Protein AF-A0A3D0SVH6-F1 (afdb_monomer_lite)

Radius of gyration: 15.75 Å; chains: 1; bounding box: 44×39×36 Å

pLDDT: mean 85.94, std 11.12, range [50.72, 97.25]

Foldseek 3Di:
DDPVVLVVLLVLLLLLLLLDDDDPPDDVLVVLVVCLVVLVCSVVPVSVVSVVVSVVSCVVVVDDPVNVVVSSVVCVPVVNVVSSVVSSVSNVVSVCLVPDPPRDPDCDPVNVVVVVVVVD

Secondary structure (DSSP, 8-state):
--HHHHHHHHHHHHHHHHT---BTTB-HHHHHHHHTT-TTHIIIIIHHHHHHHHHHHHHHHT--HHHHHHHHHGGGSHHHHHHHHHHHHHHHHHHHHHT-TT------HHHHHHHHHHT-

Sequence (120 aa):
MHANETNEIITLFTYRYLLDEPQPPHDFKQDIEDIRVFPERLEVSHIDEWRSYIRRYINRNKLSDKELETLTERLNIPEVSEEYQYLKSIVITALKINDSPDVKVINTPLKDYLNKLINM

Structure (mmCIF, N/CA/C/O backbone):
data_AF-A0A3D0SVH6-F1
#
_entry.id   AF-A0A3D0SVH6-F1
#
loop_
_atom_site.group_PDB
_atom_site.id
_atom_site.type_symbol
_atom_site.label_atom_id
_atom_site.label_alt_id
_atom_site.label_comp_id
_atom_site.label_asym_id
_atom_site.label_entity_id
_atom_site.label_seq_id
_atom_site.pdbx_PDB_ins_code
_atom_site.Cartn_x
_atom_site.Cartn_y
_atom_site.Cartn_z
_atom_site.occupancy
_atom_site.B_iso_or_equiv
_atom_site.auth_seq_id
_atom_site.auth_comp_id
_atom_site.auth_asym_id
_atom_site.auth_atom_id
_atom_site.pdbx_PDB_model_num
ATOM 1 N N . MET A 1 1 ? -0.083 -1.016 -18.275 1.00 58.41 1 MET A N 1
ATOM 2 C CA . MET A 1 1 ? -1.216 -1.170 -17.343 1.00 58.41 1 MET A CA 1
ATOM 3 C C . MET A 1 1 ? -2.370 -0.259 -17.765 1.00 58.41 1 MET A C 1
ATOM 5 O O . MET A 1 1 ? -2.133 0.795 -18.356 1.00 58.41 1 MET A O 1
ATOM 9 N N . HIS A 1 2 ? -3.628 -0.637 -17.520 1.00 68.75 2 HIS A N 1
ATOM 10 C CA . HIS A 1 2 ? -4.772 0.256 -17.779 1.00 68.75 2 HIS A CA 1
ATOM 11 C C . HIS A 1 2 ? -4.972 1.227 -16.600 1.00 68.75 2 HIS A C 1
ATOM 13 O O . HIS A 1 2 ? -4.726 0.861 -15.457 1.00 68.75 2 HIS A O 1
ATOM 19 N N . ALA A 1 3 ? -5.489 2.441 -16.835 1.00 69.75 3 ALA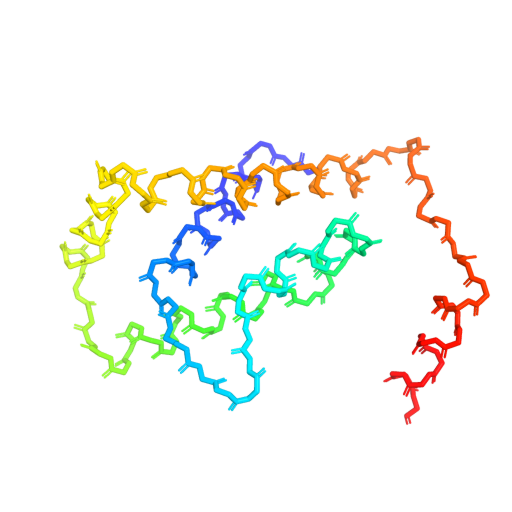 A N 1
ATOM 20 C CA . ALA A 1 3 ? -5.709 3.442 -15.773 1.00 69.75 3 ALA A CA 1
ATOM 21 C C . ALA A 1 3 ? -6.557 2.926 -14.588 1.00 69.75 3 ALA A C 1
ATOM 23 O O . ALA A 1 3 ? -6.412 3.391 -13.460 1.00 69.75 3 ALA A O 1
ATOM 24 N N . ASN A 1 4 ? -7.427 1.944 -14.841 1.00 75.94 4 ASN A N 1
ATOM 25 C CA . ASN A 1 4 ? -8.250 1.302 -13.819 1.00 75.94 4 ASN A CA 1
ATOM 26 C C . ASN A 1 4 ? -7.423 0.453 -12.834 1.00 75.94 4 ASN A C 1
ATOM 28 O O . ASN A 1 4 ? -7.672 0.465 -11.635 1.00 75.94 4 ASN A O 1
ATOM 32 N N . GLU A 1 5 ? -6.398 -0.230 -13.335 1.00 82.19 5 GLU A N 1
ATOM 33 C CA . GLU A 1 5 ? -5.517 -1.101 -12.554 1.00 82.19 5 GLU A CA 1
ATOM 34 C C . GLU A 1 5 ? -4.532 -0.280 -11.707 1.00 82.19 5 GLU A C 1
ATOM 36 O O . GLU A 1 5 ? -4.307 -0.594 -10.541 1.00 82.19 5 GLU A O 1
ATOM 41 N N . THR A 1 6 ? -4.052 0.863 -12.221 1.00 86.75 6 THR A N 1
ATOM 42 C CA . THR A 1 6 ? -3.297 1.836 -11.408 1.00 86.75 6 THR A CA 1
ATOM 43 C C . THR A 1 6 ? -4.112 2.288 -10.200 1.00 86.75 6 THR A C 1
ATOM 45 O O . THR A 1 6 ? -3.597 2.323 -9.085 1.00 86.75 6 THR A O 1
ATOM 48 N N . ASN A 1 7 ? -5.385 2.630 -10.408 1.00 89.88 7 ASN A N 1
ATOM 49 C CA . ASN A 1 7 ? -6.254 3.076 -9.323 1.00 89.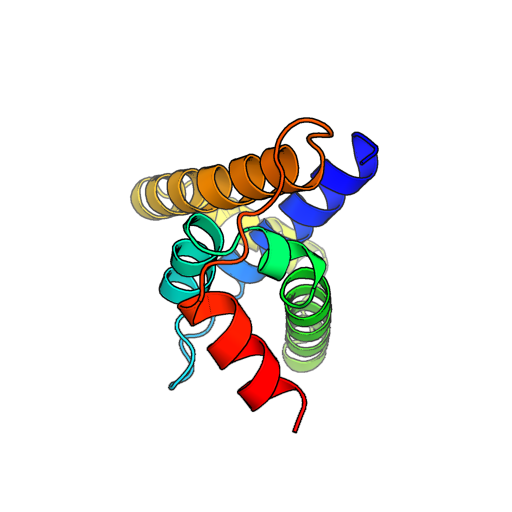88 7 ASN A CA 1
ATOM 50 C C . ASN A 1 7 ? -6.474 1.966 -8.289 1.00 89.88 7 ASN A C 1
ATOM 52 O O . ASN A 1 7 ? -6.391 2.245 -7.097 1.00 89.88 7 ASN A O 1
ATOM 56 N N . GLU A 1 8 ? -6.673 0.719 -8.726 1.00 92.81 8 GLU A N 1
ATOM 57 C CA . GLU A 1 8 ? -6.811 -0.432 -7.826 1.00 92.81 8 GLU A CA 1
ATOM 58 C C . GLU A 1 8 ? -5.563 -0.635 -6.954 1.00 92.81 8 GLU A C 1
ATOM 60 O O . GLU A 1 8 ? -5.677 -0.777 -5.735 1.00 92.81 8 GLU A O 1
ATOM 65 N N . ILE A 1 9 ? -4.366 -0.588 -7.547 1.00 94.38 9 ILE A N 1
ATOM 66 C CA . ILE A 1 9 ? -3.107 -0.760 -6.807 1.00 94.38 9 ILE A CA 1
ATOM 67 C C . ILE A 1 9 ? -2.903 0.379 -5.808 1.00 94.38 9 ILE A C 1
ATOM 69 O O . ILE A 1 9 ? -2.487 0.139 -4.675 1.00 94.38 9 ILE A O 1
ATOM 73 N N . ILE A 1 10 ? -3.238 1.614 -6.188 1.00 95.50 10 ILE A N 1
ATOM 74 C CA . ILE A 1 10 ? -3.174 2.752 -5.269 1.00 95.50 10 ILE A CA 1
ATOM 75 C C . ILE A 1 10 ? -4.171 2.584 -4.123 1.00 95.50 10 ILE A C 1
ATOM 77 O O . ILE A 1 10 ? -3.799 2.829 -2.982 1.00 95.50 10 ILE A O 1
ATOM 81 N N . THR A 1 11 ? -5.389 2.110 -4.383 1.00 94.00 11 THR A N 1
ATOM 82 C CA . THR A 1 11 ? -6.360 1.795 -3.328 1.00 94.00 11 THR A CA 1
ATOM 83 C C . THR A 1 11 ? -5.838 0.711 -2.382 1.00 94.00 11 THR A C 1
ATOM 85 O O . THR A 1 11 ? -5.934 0.868 -1.164 1.00 94.00 11 THR A O 1
ATOM 88 N N . LEU A 1 12 ? -5.233 -0.361 -2.908 1.00 95.06 12 LEU A N 1
ATOM 89 C CA . LEU A 1 12 ? -4.603 -1.404 -2.091 1.00 95.06 12 LEU A CA 1
ATOM 90 C C . LEU A 1 12 ? -3.470 -0.838 -1.232 1.00 95.06 12 LEU A C 1
ATOM 92 O O . LEU A 1 12 ? -3.430 -1.102 -0.032 1.00 95.06 12 LEU A O 1
ATOM 96 N N . PHE A 1 13 ? -2.594 -0.023 -1.817 1.00 96.31 13 PHE A N 1
ATOM 97 C CA . PHE A 1 13 ? -1.537 0.669 -1.085 1.00 96.31 13 PHE A CA 1
ATOM 98 C C . PHE A 1 13 ? -2.110 1.538 0.043 1.00 96.31 13 PHE A C 1
ATOM 100 O O . PHE A 1 13 ? -1.646 1.452 1.178 1.00 96.31 13 PHE A O 1
ATOM 107 N N . THR A 1 14 ? -3.149 2.333 -0.236 1.00 95.88 14 THR A N 1
ATOM 108 C CA . THR A 1 14 ? -3.793 3.197 0.761 1.00 95.88 14 THR A CA 1
ATOM 109 C C . THR A 1 14 ? -4.301 2.394 1.951 1.00 95.88 14 THR A C 1
ATOM 111 O O . THR A 1 14 ? -4.003 2.737 3.094 1.00 95.88 14 THR A O 1
ATOM 114 N N . TYR A 1 15 ? -5.029 1.303 1.708 1.00 94.56 15 TYR A N 1
ATOM 115 C CA . TYR A 1 15 ? -5.512 0.457 2.795 1.00 94.56 15 TYR A CA 1
ATOM 116 C C . TYR A 1 15 ? -4.373 -0.245 3.527 1.00 94.56 15 TYR A C 1
ATOM 118 O O . TYR A 1 15 ? -4.396 -0.303 4.753 1.00 94.56 15 TYR A O 1
ATOM 126 N N . ARG A 1 16 ? -3.354 -0.741 2.818 1.00 94.19 16 ARG A N 1
ATOM 127 C CA . ARG A 1 16 ? -2.193 -1.365 3.458 1.00 94.19 16 ARG A CA 1
ATOM 128 C C . ARG A 1 16 ? -1.464 -0.388 4.383 1.00 94.19 16 ARG A C 1
ATOM 130 O O . ARG A 1 16 ? -1.106 -0.810 5.476 1.00 94.19 16 ARG A O 1
ATOM 137 N N . TYR A 1 17 ? -1.286 0.870 3.975 1.00 95.19 17 TYR A N 1
ATOM 138 C CA . TYR A 1 17 ? -0.673 1.921 4.795 1.00 95.19 17 TYR A CA 1
ATOM 139 C C . TYR A 1 17 ? -1.511 2.232 6.042 1.00 95.19 17 TYR A C 1
ATOM 141 O O . TYR A 1 17 ? -1.001 2.250 7.156 1.00 95.19 17 TYR A O 1
ATOM 149 N N . LEU A 1 18 ? -2.821 2.429 5.873 1.00 93.69 18 LEU A N 1
ATOM 150 C CA . LEU A 1 18 ? -3.718 2.811 6.972 1.00 93.69 18 LEU A CA 1
ATOM 151 C C . LEU A 1 18 ? -3.950 1.700 8.003 1.00 93.69 18 LEU A C 1
ATOM 153 O O . LEU A 1 18 ? -4.225 1.995 9.169 1.00 93.69 18 LEU A O 1
ATOM 157 N N . LEU A 1 19 ? -3.876 0.446 7.555 1.00 92.06 19 LEU A N 1
ATOM 158 C CA . LEU A 1 19 ? -4.029 -0.757 8.371 1.00 92.06 19 LEU A CA 1
ATOM 159 C C . LEU A 1 19 ? -2.688 -1.302 8.875 1.00 92.06 19 LEU A C 1
ATOM 161 O O . LEU A 1 19 ? -2.663 -2.400 9.439 1.00 92.06 19 LEU A O 1
ATOM 165 N N . ASP A 1 20 ? -1.578 -0.606 8.615 1.00 84.81 20 ASP A N 1
ATOM 166 C CA . ASP A 1 20 ? -0.269 -1.085 9.030 1.00 84.81 20 ASP A CA 1
ATOM 167 C C . ASP A 1 20 ? -0.199 -1.183 10.553 1.00 84.81 20 ASP A C 1
ATOM 169 O O . ASP A 1 20 ? -0.405 -0.214 11.285 1.00 84.81 20 ASP A O 1
ATOM 173 N N . GLU A 1 21 ? 0.072 -2.396 11.020 1.00 76.62 21 GLU A N 1
ATOM 174 C CA . GLU A 1 21 ? 0.434 -2.663 12.399 1.00 76.62 21 GLU A CA 1
ATOM 175 C C . GLU A 1 21 ? 1.920 -3.022 12.391 1.00 76.62 21 GLU A C 1
ATOM 177 O O . GLU A 1 21 ? 2.281 -4.004 11.737 1.00 76.62 21 GLU A O 1
ATOM 182 N N . PRO A 1 22 ? 2.785 -2.282 13.111 1.00 69.69 22 PRO A N 1
ATOM 183 C CA . PRO A 1 22 ? 4.199 -2.618 13.190 1.00 69.69 22 PRO A CA 1
ATOM 184 C C . PRO A 1 22 ? 4.352 -4.030 13.762 1.00 69.69 22 PRO A C 1
ATOM 186 O O . PRO A 1 22 ? 4.032 -4.276 14.928 1.00 69.69 22 PRO A O 1
ATOM 189 N N . GLN A 1 23 ? 4.826 -4.971 12.947 1.00 68.25 23 GLN A N 1
ATOM 190 C CA . GLN A 1 23 ? 5.043 -6.355 13.362 1.00 68.25 23 GLN A CA 1
ATOM 191 C C . GLN A 1 23 ? 6.461 -6.785 13.002 1.00 68.25 23 GLN A C 1
ATOM 193 O O . GLN A 1 23 ? 6.697 -7.203 11.871 1.00 68.25 23 GLN A O 1
ATOM 198 N N . PRO A 1 24 ? 7.410 -6.737 13.954 1.00 69.31 24 PRO A N 1
ATOM 199 C CA . PRO A 1 24 ? 8.769 -7.191 13.707 1.00 69.31 24 PRO A CA 1
ATOM 200 C C . PRO A 1 24 ? 8.791 -8.634 13.166 1.00 69.31 24 PRO A C 1
ATOM 202 O O . PRO A 1 24 ? 8.108 -9.499 13.722 1.00 69.31 24 PRO A O 1
ATOM 205 N N . PRO A 1 25 ? 9.577 -8.917 12.110 1.00 71.62 25 PRO A N 1
ATOM 206 C CA . PRO A 1 25 ? 10.610 -8.052 11.533 1.00 71.62 25 PRO A CA 1
ATOM 207 C C . PRO A 1 25 ? 10.129 -7.099 10.420 1.00 71.62 25 PRO A C 1
ATOM 209 O O . PRO A 1 25 ? 10.965 -6.411 9.846 1.00 71.62 25 PRO A O 1
ATOM 212 N N . HIS A 1 26 ? 8.836 -7.066 10.087 1.00 74.88 26 HIS A N 1
ATOM 213 C CA . HIS A 1 26 ? 8.310 -6.270 8.978 1.00 74.88 26 HIS A CA 1
ATOM 214 C C . HIS A 1 26 ? 8.204 -4.781 9.315 1.00 74.88 26 HIS A C 1
ATOM 216 O O . HIS A 1 26 ? 7.605 -4.393 10.322 1.00 74.88 26 HIS A O 1
ATOM 222 N N . ASP A 1 27 ? 8.755 -3.967 8.418 1.00 87.19 27 ASP A N 1
ATOM 223 C CA . ASP A 1 27 ? 8.654 -2.514 8.408 1.00 87.19 27 ASP A CA 1
ATOM 224 C C . ASP A 1 27 ? 8.090 -2.098 7.049 1.00 87.19 27 ASP A C 1
ATOM 226 O O . ASP A 1 27 ? 8.793 -2.099 6.038 1.00 87.19 27 ASP A O 1
ATOM 230 N N . PHE A 1 28 ? 6.804 -1.743 7.034 1.00 90.50 28 PHE A N 1
ATOM 231 C CA . PHE A 1 28 ? 6.115 -1.357 5.808 1.00 90.50 28 PHE A CA 1
ATOM 232 C C . PHE A 1 28 ? 6.798 -0.182 5.108 1.00 90.50 28 PHE A C 1
ATOM 234 O O . PHE A 1 28 ? 6.875 -0.150 3.883 1.00 90.50 28 PHE A O 1
ATOM 241 N N . LYS A 1 29 ? 7.313 0.791 5.866 1.00 91.62 29 LYS A N 1
ATOM 242 C CA . LYS A 1 29 ? 7.971 1.957 5.283 1.00 91.62 29 LYS A CA 1
ATOM 243 C C . LYS A 1 29 ? 9.246 1.540 4.562 1.00 91.62 29 LYS A C 1
ATOM 245 O O . LYS A 1 29 ? 9.467 1.983 3.436 1.00 91.62 29 LYS A O 1
ATOM 250 N N . GLN A 1 30 ? 10.041 0.667 5.177 1.00 90.88 30 GLN A N 1
ATOM 251 C CA . GLN A 1 30 ? 11.239 0.123 4.542 1.00 90.88 30 GLN A CA 1
ATOM 252 C C . GLN A 1 30 ? 10.895 -0.723 3.310 1.00 90.88 30 GLN A C 1
ATOM 254 O O . GLN A 1 30 ? 11.545 -0.570 2.279 1.00 90.88 30 GLN A O 1
ATOM 259 N N . ASP A 1 31 ? 9.845 -1.545 3.380 1.00 91.31 31 ASP A N 1
ATOM 260 C CA . ASP A 1 31 ? 9.385 -2.347 2.241 1.00 91.31 31 ASP A CA 1
ATOM 261 C C . ASP A 1 31 ? 9.019 -1.452 1.043 1.00 91.31 31 ASP A C 1
ATOM 263 O O . ASP A 1 31 ? 9.380 -1.750 -0.096 1.00 91.31 31 ASP A O 1
ATOM 267 N N . ILE A 1 32 ? 8.360 -0.311 1.282 1.00 95.00 32 ILE A N 1
ATOM 268 C CA . ILE A 1 32 ? 8.068 0.663 0.222 1.00 95.00 32 ILE A CA 1
ATOM 269 C C . ILE A 1 32 ? 9.333 1.382 -0.261 1.00 95.00 32 ILE A C 1
ATOM 271 O O . ILE A 1 32 ? 9.478 1.608 -1.459 1.00 95.00 32 ILE A O 1
ATOM 275 N N . GLU A 1 33 ? 10.267 1.740 0.617 1.00 93.81 33 GLU A N 1
ATOM 276 C CA . GLU A 1 33 ? 11.539 2.351 0.201 1.00 93.81 33 GLU A CA 1
ATOM 277 C C . GLU A 1 33 ? 12.360 1.420 -0.701 1.00 93.81 33 GLU A C 1
ATOM 279 O O . GLU A 1 33 ? 12.930 1.869 -1.700 1.00 93.81 33 GLU A O 1
ATOM 284 N N . ASP A 1 34 ? 12.350 0.116 -0.425 1.00 91.38 34 ASP A N 1
ATOM 285 C CA . ASP A 1 34 ? 13.011 -0.899 -1.245 1.00 91.38 34 ASP A CA 1
ATOM 286 C C . ASP A 1 34 ? 12.440 -0.958 -2.674 1.00 91.38 34 ASP A C 1
ATOM 288 O O . ASP A 1 34 ? 13.189 -1.211 -3.624 1.00 91.38 34 ASP A O 1
ATOM 292 N N . ILE A 1 35 ? 11.150 -0.649 -2.868 1.00 93.62 35 ILE A N 1
ATOM 293 C CA . ILE A 1 35 ? 10.515 -0.572 -4.198 1.00 93.62 35 ILE A CA 1
ATOM 294 C C . ILE A 1 35 ? 11.183 0.499 -5.078 1.00 93.62 35 ILE A C 1
ATOM 296 O O . ILE A 1 35 ? 11.206 0.359 -6.300 1.00 93.62 35 ILE A O 1
ATOM 300 N N . ARG A 1 36 ? 11.801 1.544 -4.507 1.00 89.75 36 ARG A N 1
ATOM 301 C CA . ARG A 1 36 ? 12.564 2.532 -5.301 1.00 89.75 36 ARG A CA 1
ATOM 302 C C . ARG A 1 36 ? 13.749 1.905 -6.022 1.00 89.75 36 ARG A C 1
ATOM 304 O O . ARG A 1 36 ? 14.133 2.375 -7.091 1.00 89.75 36 ARG A O 1
ATOM 311 N N . VAL A 1 37 ? 14.353 0.897 -5.399 1.00 88.75 37 VAL A N 1
ATOM 312 C CA . VAL A 1 37 ? 15.535 0.194 -5.906 1.00 88.75 37 VAL A CA 1
ATOM 313 C C . VAL A 1 37 ? 15.121 -1.026 -6.729 1.00 88.75 37 VAL A C 1
ATOM 315 O O . VAL A 1 37 ? 15.769 -1.337 -7.728 1.00 88.75 37 VAL A O 1
ATOM 318 N N . PHE A 1 38 ? 14.026 -1.681 -6.340 1.00 89.06 38 PHE A N 1
ATOM 319 C CA . PHE A 1 38 ? 13.504 -2.904 -6.948 1.00 89.06 38 PHE A CA 1
ATOM 320 C C . PHE A 1 38 ? 12.025 -2.742 -7.346 1.00 89.06 38 PHE A C 1
ATOM 322 O O . PHE A 1 38 ? 11.152 -3.379 -6.747 1.00 89.06 38 PHE A O 1
ATOM 329 N N . PRO A 1 39 ? 11.712 -1.891 -8.341 1.00 90.50 39 PRO A N 1
ATOM 330 C CA . PRO A 1 39 ? 10.333 -1.562 -8.711 1.00 90.50 39 PRO A CA 1
ATOM 331 C C . PRO A 1 39 ? 9.520 -2.781 -9.163 1.00 90.50 39 PRO A C 1
ATOM 333 O O . PRO A 1 39 ? 8.308 -2.827 -8.948 1.00 90.50 39 PRO A O 1
ATOM 336 N N . GLU A 1 40 ? 10.177 -3.819 -9.687 1.00 86.75 40 GLU A N 1
ATOM 337 C CA . GLU A 1 40 ? 9.530 -5.073 -10.075 1.00 86.75 40 GLU A CA 1
ATOM 338 C C . GLU A 1 40 ? 8.864 -5.803 -8.898 1.00 86.75 40 GLU A C 1
ATOM 340 O O . GLU A 1 40 ? 7.898 -6.537 -9.099 1.00 86.75 40 GLU A O 1
ATOM 345 N N . ARG A 1 41 ? 9.337 -5.598 -7.657 1.00 89.38 41 ARG A N 1
ATOM 346 C CA . ARG A 1 41 ? 8.758 -6.250 -6.468 1.00 89.38 41 ARG A CA 1
ATOM 347 C C . ARG A 1 41 ? 7.315 -5.835 -6.220 1.00 89.38 41 ARG A C 1
ATOM 349 O O . ARG A 1 41 ? 6.564 -6.587 -5.598 1.00 89.38 41 ARG A O 1
ATOM 356 N N . LEU A 1 42 ? 6.923 -4.659 -6.713 1.00 91.50 42 LEU A N 1
ATOM 357 C CA . LEU A 1 42 ? 5.548 -4.195 -6.617 1.00 91.50 42 LEU A CA 1
ATOM 358 C C . LEU A 1 42 ? 4.585 -5.200 -7.266 1.00 91.50 42 LEU A C 1
ATOM 360 O O . LEU A 1 42 ? 3.623 -5.622 -6.629 1.00 91.50 42 LEU A O 1
ATOM 364 N N . GLU A 1 43 ? 4.895 -5.636 -8.487 1.00 87.56 43 GLU A N 1
ATOM 365 C CA . GLU A 1 43 ? 4.081 -6.594 -9.245 1.00 87.56 43 GLU A CA 1
ATOM 366 C C . GLU A 1 43 ? 4.351 -8.045 -8.854 1.00 87.56 43 GLU A C 1
ATOM 368 O O . GLU A 1 43 ? 3.425 -8.847 -8.802 1.00 87.56 43 GLU A O 1
ATOM 373 N N . VAL A 1 44 ? 5.608 -8.385 -8.555 1.00 85.12 44 VAL A N 1
ATOM 374 C CA . VAL A 1 44 ? 5.998 -9.772 -8.262 1.00 85.12 44 VAL A CA 1
ATOM 375 C C . VAL A 1 44 ? 5.454 -10.261 -6.917 1.00 85.12 44 VAL A C 1
ATOM 377 O O . VAL A 1 44 ? 5.151 -11.446 -6.794 1.00 85.12 44 VAL A O 1
ATOM 380 N N . SER A 1 45 ? 5.357 -9.397 -5.900 1.00 86.19 45 SER A N 1
ATOM 381 C CA . SER A 1 45 ? 5.009 -9.847 -4.544 1.00 86.19 45 SER A CA 1
ATOM 382 C C . 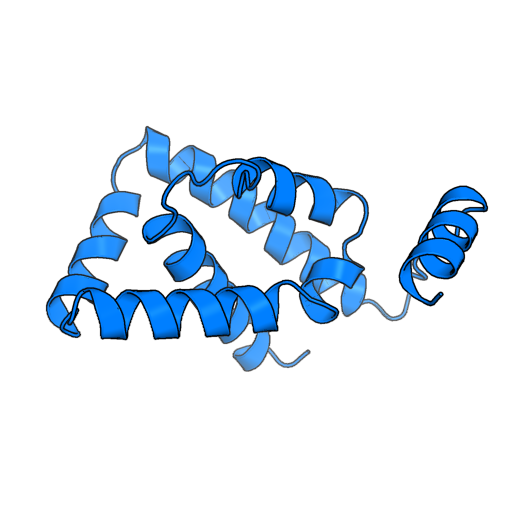SER A 1 45 ? 4.108 -8.907 -3.750 1.00 86.19 45 SER A C 1
ATOM 384 O O . SER A 1 45 ? 3.199 -9.382 -3.069 1.00 86.19 45 SER A O 1
ATOM 386 N N . HIS A 1 46 ? 4.324 -7.590 -3.802 1.00 91.44 46 HIS A N 1
ATOM 387 C CA . HIS A 1 46 ? 3.658 -6.690 -2.855 1.00 91.44 46 HIS A CA 1
ATOM 388 C C . HIS A 1 46 ? 2.147 -6.570 -3.078 1.00 91.44 46 HIS A C 1
ATOM 390 O O . HIS A 1 46 ? 1.401 -6.568 -2.103 1.00 91.44 46 HIS A O 1
ATOM 396 N N . ILE A 1 47 ? 1.661 -6.528 -4.323 1.00 93.38 47 ILE A N 1
ATOM 397 C CA . ILE A 1 47 ? 0.213 -6.425 -4.594 1.00 93.38 47 ILE A CA 1
ATOM 398 C C . ILE A 1 47 ? -0.565 -7.597 -3.968 1.00 93.38 47 ILE A C 1
ATOM 400 O O . ILE A 1 47 ? -1.581 -7.383 -3.293 1.00 93.38 47 ILE A O 1
ATOM 404 N N . ASP A 1 48 ? -0.080 -8.827 -4.146 1.00 92.38 48 ASP A N 1
ATOM 405 C CA . ASP A 1 48 ? -0.717 -10.032 -3.601 1.00 92.38 48 ASP A CA 1
ATOM 406 C C . ASP A 1 48 ? -0.613 -10.100 -2.075 1.00 92.38 48 ASP A C 1
ATOM 408 O O . ASP A 1 48 ? -1.571 -10.483 -1.384 1.00 92.38 48 ASP A O 1
ATOM 412 N N . GLU A 1 49 ? 0.532 -9.688 -1.533 1.00 92.31 49 GLU A N 1
ATOM 413 C CA . GLU A 1 49 ? 0.764 -9.584 -0.098 1.00 92.31 49 GLU A CA 1
ATOM 414 C C . GLU A 1 49 ? -0.208 -8.585 0.548 1.00 92.31 49 GLU A C 1
ATOM 416 O O . GLU A 1 49 ? -0.895 -8.930 1.515 1.00 92.31 49 GLU A O 1
ATOM 421 N N . TRP A 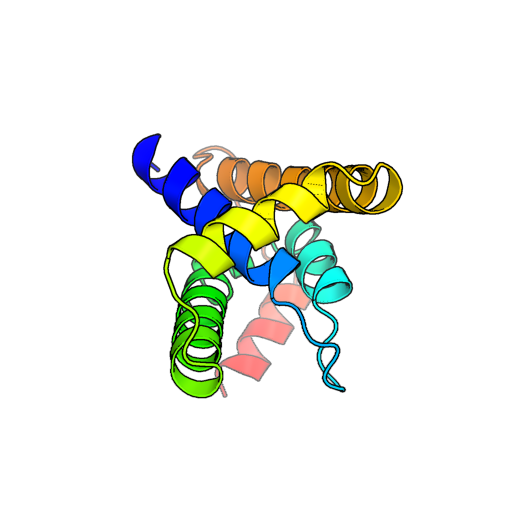1 50 ? -0.338 -7.382 -0.022 1.00 94.88 50 TRP A N 1
ATOM 422 C CA . TRP A 1 50 ? -1.226 -6.328 0.470 1.00 94.88 50 TRP A CA 1
ATOM 423 C C . TRP A 1 50 ? -2.681 -6.772 0.430 1.00 94.88 50 TRP A C 1
ATOM 425 O O . TRP A 1 50 ? -3.380 -6.683 1.441 1.00 94.88 50 TRP A O 1
ATOM 435 N N . ARG A 1 51 ? -3.132 -7.330 -0.700 1.00 95.12 51 ARG A N 1
ATOM 436 C CA . ARG A 1 51 ? -4.490 -7.874 -0.851 1.00 95.12 51 ARG A CA 1
ATOM 437 C C . ARG A 1 51 ? -4.781 -8.927 0.219 1.00 95.12 51 ARG A C 1
ATOM 439 O O . ARG A 1 51 ? -5.836 -8.906 0.861 1.00 95.12 51 ARG A O 1
ATOM 446 N N . SER A 1 52 ? -3.830 -9.829 0.446 1.00 93.88 52 SER A N 1
ATOM 447 C CA . SER A 1 52 ? -3.948 -10.889 1.446 1.00 93.88 52 SER A CA 1
ATOM 448 C C . SER A 1 52 ? -3.979 -10.342 2.874 1.00 93.88 52 SER A C 1
ATOM 450 O O . SER A 1 52 ? -4.795 -10.794 3.682 1.00 93.88 52 SER A O 1
ATOM 452 N N . TYR A 1 53 ? -3.123 -9.368 3.188 1.00 92.31 53 TYR A N 1
ATOM 453 C CA . TYR A 1 53 ? -3.076 -8.705 4.489 1.00 92.31 53 TYR A CA 1
ATOM 454 C C . TYR A 1 53 ? -4.392 -7.987 4.790 1.00 92.31 53 TYR A C 1
ATOM 456 O O . TYR A 1 53 ? -5.019 -8.285 5.806 1.00 92.31 53 TYR A O 1
ATOM 464 N N . ILE A 1 54 ? -4.853 -7.125 3.879 1.00 93.38 54 ILE A N 1
ATOM 465 C CA . ILE A 1 54 ? -6.084 -6.338 4.035 1.00 93.38 54 ILE A CA 1
ATOM 466 C C . ILE A 1 54 ? -7.273 -7.269 4.286 1.00 93.38 54 ILE A C 1
ATOM 468 O O . ILE A 1 54 ? -8.017 -7.086 5.250 1.00 93.38 54 ILE A O 1
ATOM 472 N N . ARG A 1 55 ? -7.408 -8.341 3.491 1.00 94.06 55 ARG A N 1
ATOM 473 C CA . ARG A 1 55 ? -8.483 -9.327 3.672 1.00 94.06 55 ARG A CA 1
ATOM 474 C C . ARG A 1 55 ? -8.434 -9.993 5.048 1.00 94.06 55 ARG A C 1
ATOM 476 O O . ARG A 1 55 ? -9.471 -10.159 5.688 1.00 94.06 55 ARG A O 1
ATOM 483 N N . ARG A 1 56 ? -7.247 -10.401 5.513 1.00 93.31 56 ARG A N 1
ATOM 484 C CA . ARG A 1 56 ? -7.083 -10.993 6.852 1.00 93.31 56 ARG A CA 1
ATOM 485 C C . ARG A 1 56 ? -7.422 -9.988 7.949 1.00 93.31 56 ARG A C 1
ATOM 487 O O . ARG A 1 56 ? -8.104 -10.363 8.900 1.00 93.31 56 ARG A O 1
ATOM 494 N N . TYR A 1 57 ? -6.983 -8.741 7.802 1.00 92.38 57 TYR A N 1
ATOM 495 C CA . TYR A 1 57 ? -7.209 -7.678 8.773 1.00 92.38 57 TYR A CA 1
ATOM 496 C C . TYR A 1 57 ? -8.697 -7.375 8.946 1.00 92.38 57 TYR A C 1
ATOM 498 O O . TYR A 1 57 ? -9.206 -7.416 10.066 1.00 92.38 57 TYR A O 1
ATOM 506 N N . ILE A 1 58 ? -9.405 -7.144 7.835 1.00 92.56 58 ILE A N 1
ATOM 507 C CA . ILE A 1 58 ? -10.847 -6.862 7.827 1.00 92.56 58 ILE A CA 1
ATOM 508 C C . ILE A 1 58 ? -11.612 -8.007 8.490 1.00 92.56 58 ILE A C 1
ATOM 510 O O . ILE A 1 58 ? -12.409 -7.771 9.393 1.00 92.56 58 ILE A O 1
ATOM 514 N N . ASN A 1 59 ? -11.323 -9.254 8.109 1.00 92.94 59 ASN A N 1
ATOM 515 C CA . ASN A 1 59 ? -12.012 -10.420 8.664 1.00 92.94 59 ASN A CA 1
ATOM 516 C C . ASN A 1 59 ? -11.738 -10.617 10.160 1.00 92.94 59 ASN A C 1
ATOM 518 O O . ASN A 1 59 ? -12.648 -10.962 10.913 1.00 92.94 59 ASN A O 1
ATOM 522 N N . ARG A 1 60 ? -10.491 -10.409 10.601 1.00 93.12 60 ARG A N 1
ATOM 523 C CA . ARG A 1 60 ? -10.096 -10.560 12.008 1.00 93.12 60 ARG A CA 1
ATOM 524 C C . ARG A 1 60 ? -10.756 -9.505 12.892 1.00 93.12 60 ARG A C 1
ATOM 526 O O . ARG A 1 60 ? -11.245 -9.843 13.966 1.00 93.12 60 ARG A O 1
ATOM 533 N N . ASN A 1 61 ? -10.771 -8.257 12.431 1.00 92.19 61 ASN A N 1
ATOM 534 C CA . ASN A 1 61 ? -11.280 -7.117 13.190 1.00 92.19 61 ASN A CA 1
ATOM 535 C C . ASN A 1 61 ? -12.770 -6.838 12.938 1.00 92.19 61 ASN A C 1
ATOM 537 O O . ASN A 1 61 ? -13.347 -5.995 13.613 1.00 92.19 61 ASN A O 1
ATOM 541 N N . LYS A 1 62 ? -13.399 -7.577 12.013 1.00 92.75 62 LYS A N 1
ATOM 542 C CA . LYS A 1 62 ? -14.804 -7.429 11.602 1.00 92.75 62 LYS A CA 1
ATOM 543 C C . LYS A 1 62 ? -15.153 -5.992 11.203 1.00 92.75 62 LYS A C 1
ATOM 545 O O . LYS A 1 62 ? -16.223 -5.505 11.556 1.00 92.75 62 LYS A O 1
ATOM 550 N N . LEU A 1 63 ? -14.242 -5.342 10.477 1.00 91.25 63 LEU A N 1
ATOM 551 C CA . LEU A 1 63 ? -14.438 -3.963 10.040 1.00 91.25 63 LEU A CA 1
ATOM 552 C C . LEU A 1 63 ? -15.628 -3.876 9.085 1.00 91.25 63 LEU A C 1
ATOM 554 O O . LEU A 1 63 ? -15.721 -4.630 8.116 1.00 91.25 63 LEU A O 1
ATOM 558 N N . SER A 1 64 ? -16.518 -2.938 9.370 1.00 90.25 64 SER A N 1
ATOM 559 C CA . SER A 1 64 ? -17.593 -2.519 8.480 1.00 90.25 64 SER A CA 1
ATOM 560 C C . SER A 1 64 ? -17.086 -1.551 7.409 1.00 90.25 64 SER A C 1
ATOM 562 O O . SER A 1 64 ? -16.063 -0.886 7.584 1.00 90.25 64 SER A O 1
ATOM 564 N N . ASP A 1 65 ? -17.850 -1.406 6.326 1.00 86.00 65 ASP A N 1
ATOM 565 C CA . ASP A 1 65 ? -17.543 -0.445 5.257 1.00 86.00 65 ASP A CA 1
ATOM 566 C C . ASP A 1 65 ? -17.398 0.983 5.800 1.00 86.00 65 ASP A C 1
ATOM 568 O O . ASP A 1 65 ? -16.478 1.707 5.431 1.00 86.00 65 ASP A O 1
ATOM 572 N N . LYS A 1 66 ? -18.243 1.356 6.769 1.00 89.31 66 LYS A N 1
ATOM 573 C CA . LYS A 1 66 ? -18.167 2.659 7.432 1.00 89.31 66 LYS A CA 1
ATOM 574 C C . LYS A 1 66 ? -16.848 2.849 8.179 1.00 89.31 66 LYS A C 1
ATOM 576 O O . LYS A 1 66 ? -16.271 3.923 8.119 1.00 89.31 66 LYS A O 1
ATOM 581 N N . GLU A 1 67 ? -16.359 1.833 8.888 1.00 88.56 67 GLU A N 1
ATOM 582 C CA . GLU A 1 67 ? -15.069 1.924 9.586 1.00 88.56 67 GLU A CA 1
ATOM 583 C C . GLU A 1 67 ? -13.902 2.038 8.601 1.00 88.56 67 GLU A C 1
ATOM 585 O O . GLU A 1 67 ? -12.952 2.774 8.865 1.00 88.56 67 GLU A O 1
ATOM 590 N N . LEU A 1 68 ? -13.990 1.366 7.448 1.00 85.75 68 LEU A N 1
ATOM 591 C CA . LEU A 1 68 ? -13.012 1.501 6.369 1.00 85.75 68 LEU A CA 1
ATOM 592 C C . LEU A 1 68 ? -13.007 2.906 5.757 1.00 85.75 68 LEU A C 1
ATOM 594 O O . LEU A 1 68 ? -11.934 3.422 5.446 1.00 85.75 68 LEU A O 1
ATOM 598 N N . GLU A 1 69 ? -14.172 3.538 5.612 1.00 84.19 69 GLU A N 1
ATOM 599 C CA . GLU A 1 69 ? -14.272 4.936 5.184 1.00 84.19 69 GLU A CA 1
ATOM 600 C C . GLU A 1 69 ? -13.609 5.871 6.203 1.00 84.19 69 GLU A C 1
ATOM 602 O O . GLU A 1 69 ? -12.742 6.664 5.827 1.00 84.19 69 GLU A O 1
ATOM 607 N N . THR A 1 70 ? -13.911 5.720 7.497 1.00 89.25 70 THR A N 1
ATOM 608 C CA . THR A 1 70 ? -13.327 6.560 8.557 1.00 89.25 70 THR A CA 1
ATOM 609 C C . THR A 1 70 ? -11.801 6.438 8.628 1.00 89.25 70 THR A C 1
ATOM 611 O O . THR A 1 70 ? -11.114 7.399 8.967 1.00 89.25 70 THR A O 1
ATOM 614 N N . LEU A 1 71 ? -11.220 5.281 8.280 1.00 88.88 71 LEU A N 1
ATOM 615 C CA . LEU A 1 71 ? -9.760 5.126 8.239 1.00 88.88 71 LEU A CA 1
ATOM 616 C C . LEU A 1 71 ? -9.099 6.103 7.267 1.00 88.88 71 LEU A C 1
ATOM 618 O O . LEU A 1 71 ? -8.004 6.591 7.549 1.00 88.88 71 LEU A O 1
ATOM 622 N N . THR A 1 72 ? -9.753 6.411 6.146 1.00 87.94 72 THR A N 1
ATOM 623 C CA . THR A 1 72 ? -9.204 7.347 5.157 1.00 87.94 72 THR A CA 1
ATOM 624 C C . THR A 1 72 ? -9.136 8.778 5.684 1.00 87.94 72 THR A C 1
ATOM 626 O O . THR A 1 72 ? -8.270 9.539 5.258 1.00 87.94 72 THR A O 1
ATOM 629 N N . GLU A 1 73 ? -9.942 9.125 6.692 1.00 91.00 73 GLU A N 1
ATOM 630 C CA . GLU A 1 73 ? -9.884 10.431 7.354 1.00 91.00 73 GLU A CA 1
ATOM 631 C C . GLU A 1 73 ? -8.555 10.655 8.087 1.00 91.00 73 GLU A C 1
ATOM 633 O O . GLU A 1 73 ? -8.136 11.801 8.253 1.00 91.00 73 GLU A O 1
ATOM 638 N N . ARG A 1 74 ? -7.839 9.583 8.471 1.00 90.75 74 ARG A N 1
ATOM 639 C CA . ARG A 1 74 ? -6.493 9.688 9.068 1.00 90.75 74 ARG A CA 1
ATOM 640 C C . ARG A 1 74 ? -5.495 10.347 8.116 1.00 90.75 74 ARG A C 1
ATOM 642 O O . ARG A 1 74 ? -4.548 10.969 8.584 1.00 90.75 74 ARG A O 1
ATOM 649 N N . LEU A 1 75 ? -5.729 10.270 6.803 1.00 92.50 75 LEU A N 1
ATOM 650 C CA . LEU A 1 75 ? -4.910 10.950 5.796 1.00 92.50 75 LEU A CA 1
ATOM 651 C C . LEU A 1 75 ? -5.081 12.474 5.811 1.00 92.50 75 LEU A C 1
ATOM 653 O O . LEU A 1 75 ? -4.314 13.158 5.150 1.00 92.50 75 LEU A O 1
ATOM 657 N N . ASN A 1 76 ? -6.055 13.022 6.545 1.00 93.00 76 ASN A N 1
ATOM 658 C CA . ASN A 1 76 ? -6.198 14.470 6.719 1.00 93.00 76 ASN A CA 1
ATOM 659 C C . ASN A 1 76 ? -5.267 15.028 7.809 1.00 93.00 76 ASN A C 1
ATOM 661 O O . ASN A 1 76 ? -5.133 16.244 7.936 1.00 93.00 76 ASN A O 1
ATOM 665 N N . ILE A 1 77 ? -4.638 14.160 8.611 1.00 95.06 77 ILE A N 1
ATOM 666 C CA . ILE A 1 77 ? -3.638 14.561 9.604 1.00 95.06 77 ILE A CA 1
ATOM 667 C C . ILE A 1 77 ? -2.361 14.959 8.843 1.00 95.06 77 ILE A C 1
ATOM 669 O O . ILE A 1 77 ? -1.867 14.131 8.075 1.00 95.06 77 ILE A O 1
ATOM 673 N N . PRO A 1 78 ? -1.813 16.178 9.021 1.00 94.19 78 PRO A N 1
ATOM 674 C CA . PRO A 1 78 ? -0.711 16.683 8.198 1.00 94.19 78 PRO A CA 1
ATOM 675 C C . PRO A 1 78 ? 0.505 15.756 8.135 1.00 94.19 78 PRO A C 1
ATOM 677 O O . PRO A 1 78 ? 0.989 15.463 7.044 1.00 94.19 78 PRO A O 1
ATOM 680 N N . GLU A 1 79 ? 0.954 15.236 9.277 1.00 92.25 79 GLU A N 1
ATOM 681 C CA . GLU A 1 79 ? 2.139 14.378 9.363 1.00 92.25 79 GLU A CA 1
ATOM 682 C C . GLU A 1 79 ? 1.917 13.029 8.660 1.00 92.25 79 GLU A C 1
ATOM 684 O O . GLU A 1 79 ? 2.785 12.538 7.939 1.00 92.25 79 GLU A O 1
ATOM 689 N N . VAL A 1 80 ? 0.722 12.450 8.823 1.00 92.88 80 VAL A N 1
ATOM 690 C CA . VAL A 1 80 ? 0.325 11.197 8.159 1.00 92.88 80 VAL A CA 1
ATOM 691 C C . VAL A 1 80 ? 0.191 11.419 6.656 1.00 92.88 80 VAL A C 1
ATOM 693 O O . VAL A 1 80 ? 0.639 10.598 5.860 1.00 92.88 80 VAL A O 1
ATOM 696 N N . SER A 1 81 ? -0.404 12.544 6.256 1.00 94.69 81 SER A N 1
ATOM 697 C CA . SER A 1 81 ? -0.544 12.928 4.855 1.00 94.69 81 SER A CA 1
ATOM 698 C C . SER A 1 81 ? 0.817 13.067 4.184 1.00 94.69 81 SER A C 1
ATOM 700 O O . SER A 1 81 ? 0.992 12.585 3.069 1.00 94.69 81 SER A O 1
ATOM 702 N N . GLU A 1 82 ? 1.773 13.740 4.822 1.00 95.69 82 GLU A N 1
ATOM 703 C CA . GLU A 1 82 ? 3.094 13.980 4.243 1.00 95.69 82 GLU A CA 1
ATOM 704 C C . GLU A 1 82 ? 3.832 12.664 3.968 1.00 95.69 82 GLU A C 1
ATOM 706 O O . GLU A 1 82 ? 4.262 12.419 2.835 1.00 95.69 82 GLU A O 1
ATOM 711 N N . GLU A 1 83 ? 3.896 11.775 4.962 1.00 95.19 83 GLU A N 1
ATOM 712 C CA . GLU A 1 83 ? 4.513 10.459 4.794 1.00 95.19 83 GLU A CA 1
ATOM 713 C C . GLU A 1 83 ? 3.773 9.613 3.752 1.00 95.19 83 GLU A C 1
ATOM 715 O O . GLU A 1 83 ? 4.399 9.028 2.864 1.00 95.19 83 GLU A O 1
ATOM 720 N N . TYR A 1 84 ? 2.441 9.594 3.804 1.00 96.38 84 TYR A N 1
ATOM 721 C CA . TYR A 1 84 ? 1.623 8.882 2.831 1.00 96.38 84 TYR A CA 1
ATOM 722 C C . TYR A 1 84 ? 1.886 9.355 1.399 1.00 96.38 84 TYR A C 1
ATOM 724 O O . TYR A 1 84 ? 2.076 8.524 0.512 1.00 96.38 84 TYR A O 1
ATOM 732 N N . GLN A 1 85 ? 1.911 10.668 1.144 1.00 97.12 85 GLN A N 1
ATOM 733 C CA . GLN A 1 85 ? 2.159 11.202 -0.201 1.00 97.12 85 GLN A CA 1
ATOM 734 C C . GLN A 1 85 ? 3.564 10.857 -0.687 1.00 97.12 85 GLN A C 1
ATOM 736 O O . GLN A 1 85 ? 3.744 10.510 -1.858 1.00 97.12 85 GLN A O 1
ATOM 741 N N . TYR A 1 86 ? 4.547 10.902 0.211 1.00 97.25 86 TYR A N 1
ATOM 742 C CA . TYR A 1 86 ? 5.905 10.488 -0.097 1.00 97.25 86 TYR A CA 1
ATOM 743 C C . TYR A 1 86 ? 5.964 9.009 -0.512 1.00 97.25 86 TYR A C 1
ATOM 745 O O . TYR A 1 86 ? 6.403 8.703 -1.624 1.00 97.25 86 TYR A O 1
ATOM 753 N N . LEU A 1 87 ? 5.434 8.096 0.303 1.00 96.94 87 LEU A N 1
ATOM 754 C CA . LEU A 1 87 ? 5.421 6.661 -0.004 1.00 96.94 87 LEU A CA 1
ATOM 755 C C . LEU A 1 87 ? 4.572 6.337 -1.242 1.00 96.94 87 LEU A C 1
ATOM 757 O O . LEU A 1 87 ? 4.978 5.555 -2.102 1.00 96.94 87 LEU A O 1
ATOM 761 N N . LYS A 1 88 ? 3.432 7.012 -1.412 1.00 97.19 88 LYS A N 1
ATOM 762 C CA . LYS A 1 88 ? 2.591 6.903 -2.610 1.00 97.19 88 LYS A CA 1
ATOM 763 C C . LYS A 1 88 ? 3.355 7.284 -3.877 1.00 97.19 88 LYS A C 1
ATOM 765 O O . LYS A 1 88 ? 3.173 6.650 -4.917 1.00 97.19 88 LYS A O 1
ATOM 770 N N . SER A 1 89 ? 4.205 8.310 -3.812 1.00 97.25 89 SER A N 1
ATOM 771 C CA . SER A 1 89 ? 4.998 8.751 -4.964 1.00 97.25 89 SER A CA 1
ATOM 772 C C . SER A 1 89 ? 5.975 7.672 -5.448 1.00 97.25 89 SER A C 1
ATOM 774 O O . SER A 1 89 ? 6.188 7.539 -6.657 1.00 97.25 89 SER A O 1
ATOM 776 N N . ILE A 1 90 ? 6.496 6.851 -4.529 1.00 96.62 90 ILE A N 1
ATOM 777 C CA . ILE A 1 90 ? 7.359 5.707 -4.840 1.00 96.62 90 ILE A CA 1
ATOM 778 C C . ILE A 1 90 ? 6.568 4.652 -5.609 1.00 96.62 90 ILE A C 1
ATOM 780 O O . ILE A 1 90 ? 6.985 4.254 -6.695 1.00 96.62 90 ILE A O 1
ATOM 784 N N . VAL A 1 91 ? 5.395 4.263 -5.097 1.00 96.56 91 VAL A N 1
ATOM 785 C CA . VAL A 1 91 ? 4.521 3.273 -5.746 1.00 96.56 91 VAL A CA 1
ATOM 786 C C . VAL A 1 91 ? 4.136 3.732 -7.153 1.00 96.56 91 VAL A C 1
ATOM 788 O O . VAL A 1 91 ? 4.293 2.982 -8.111 1.00 96.56 91 VAL A O 1
ATOM 791 N N . ILE A 1 92 ? 3.719 4.993 -7.316 1.00 94.88 92 ILE A N 1
ATOM 792 C CA . ILE A 1 92 ? 3.388 5.559 -8.635 1.00 94.88 92 ILE A CA 1
ATOM 793 C C . ILE A 1 92 ? 4.590 5.508 -9.583 1.00 94.88 92 ILE A C 1
ATOM 795 O O . ILE A 1 92 ? 4.432 5.229 -10.772 1.00 94.88 92 ILE A O 1
ATOM 799 N N . THR A 1 93 ? 5.787 5.805 -9.082 1.00 93.50 93 THR A N 1
ATOM 800 C CA . THR A 1 93 ? 7.006 5.785 -9.896 1.00 93.50 93 THR A CA 1
ATOM 801 C C . THR A 1 93 ? 7.363 4.364 -10.320 1.00 93.50 93 THR A C 1
ATOM 803 O O . THR A 1 93 ? 7.675 4.151 -11.489 1.00 93.50 93 THR A O 1
ATOM 806 N N . ALA A 1 94 ? 7.251 3.387 -9.420 1.00 92.31 94 ALA A N 1
ATOM 807 C CA . ALA A 1 94 ? 7.490 1.982 -9.731 1.00 92.31 94 ALA A CA 1
ATOM 808 C C . ALA A 1 94 ? 6.506 1.440 -10.774 1.00 92.31 94 ALA A C 1
ATOM 810 O O . ALA A 1 94 ? 6.944 0.814 -11.733 1.00 92.31 94 ALA A O 1
ATOM 811 N N . LEU A 1 95 ? 5.214 1.774 -10.667 1.00 91.94 95 LEU A N 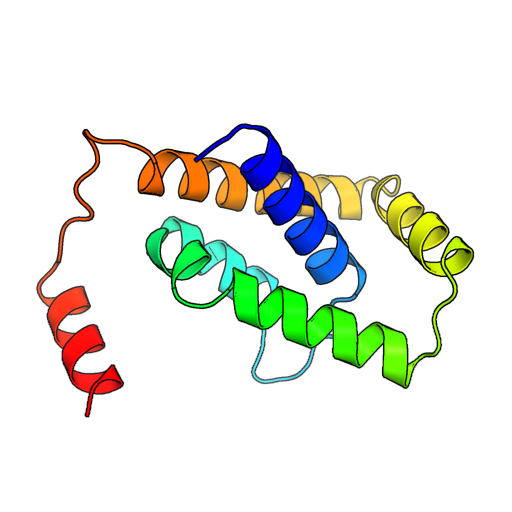1
ATOM 812 C CA . LEU A 1 95 ? 4.217 1.416 -11.684 1.00 91.94 95 LEU A CA 1
ATOM 813 C C . LEU A 1 95 ? 4.591 1.971 -13.061 1.00 91.94 95 LEU A C 1
ATOM 815 O O . LEU A 1 95 ? 4.552 1.250 -14.050 1.00 91.94 95 LEU A O 1
ATOM 819 N N . LYS A 1 96 ? 5.027 3.236 -13.130 1.00 90.38 96 LYS A N 1
ATOM 820 C CA . LYS A 1 96 ? 5.498 3.837 -14.390 1.00 90.38 96 LYS A CA 1
ATOM 821 C C . LYS A 1 96 ? 6.749 3.153 -14.940 1.00 90.38 96 LYS A C 1
ATOM 823 O O . LYS A 1 96 ? 6.899 3.081 -16.154 1.00 90.38 96 LYS A O 1
ATOM 828 N N . ILE A 1 97 ? 7.661 2.717 -14.069 1.00 88.19 97 ILE A N 1
ATOM 829 C CA . ILE A 1 97 ? 8.882 2.009 -14.469 1.00 88.19 97 ILE A CA 1
ATOM 830 C C . ILE A 1 97 ? 8.532 0.639 -15.048 1.00 88.19 97 ILE A C 1
ATOM 832 O O . ILE A 1 97 ? 8.989 0.333 -16.145 1.00 88.19 97 ILE A O 1
ATOM 836 N N . ASN A 1 98 ? 7.708 -0.142 -14.350 1.00 85.56 98 ASN A N 1
ATOM 837 C CA . ASN A 1 98 ? 7.328 -1.486 -14.783 1.00 85.56 98 ASN A CA 1
ATOM 838 C C . ASN A 1 98 ? 6.507 -1.463 -16.083 1.00 85.56 98 ASN A C 1
ATOM 840 O O . ASN A 1 98 ? 6.666 -2.340 -16.927 1.00 85.56 98 ASN A O 1
ATOM 844 N N . ASP A 1 99 ? 5.699 -0.418 -16.286 1.00 84.75 99 ASP A N 1
ATOM 845 C CA . ASP A 1 99 ? 4.940 -0.211 -17.522 1.00 84.75 99 ASP A CA 1
ATOM 846 C C . ASP A 1 99 ? 5.754 0.319 -18.702 1.00 84.75 99 ASP A C 1
ATOM 848 O O . ASP A 1 99 ? 5.270 0.313 -19.839 1.00 84.75 99 ASP A O 1
ATOM 852 N N . SER A 1 100 ? 6.951 0.852 -18.457 1.00 81.12 100 SER A N 1
ATOM 853 C CA . SER A 1 100 ? 7.704 1.524 -19.504 1.00 81.12 100 SER A CA 1
ATOM 854 C C . SER A 1 100 ? 8.363 0.508 -20.441 1.00 81.12 100 SER A C 1
ATOM 856 O O . SER A 1 100 ? 9.207 -0.274 -20.000 1.00 81.12 100 SER A O 1
ATOM 858 N N . PRO A 1 101 ? 8.084 0.556 -21.758 1.00 70.38 101 PRO A N 1
ATOM 859 C CA . PRO A 1 101 ? 8.747 -0.316 -22.727 1.00 70.38 101 PRO A CA 1
ATOM 860 C C . PRO A 1 101 ? 10.245 0.004 -22.879 1.00 70.38 101 PRO A C 1
ATOM 862 O O . PRO A 1 101 ? 11.014 -0.834 -23.353 1.00 70.38 101 PRO A O 1
ATOM 865 N N . ASP A 1 102 ? 10.659 1.207 -22.466 1.00 64.88 102 ASP A N 1
ATOM 866 C CA . ASP A 1 102 ? 12.021 1.725 -22.604 1.00 64.88 102 ASP A CA 1
ATOM 867 C C . ASP A 1 102 ? 12.879 1.492 -21.351 1.00 64.88 102 ASP A C 1
ATOM 869 O O . ASP A 1 102 ? 14.107 1.617 -21.399 1.00 64.88 102 ASP A O 1
ATOM 873 N N . VAL A 1 103 ? 12.261 1.134 -20.219 1.00 59.53 103 VAL A N 1
ATOM 874 C CA . VAL A 1 103 ? 12.980 0.861 -18.972 1.00 59.53 103 VAL A CA 1
ATOM 875 C C . VAL A 1 103 ? 13.206 -0.639 -18.847 1.00 59.53 103 VAL A C 1
ATOM 877 O O . VAL A 1 103 ? 12.387 -1.390 -18.331 1.00 59.53 103 VAL A O 1
ATOM 880 N N . LYS A 1 104 ? 14.378 -1.096 -19.297 1.00 56.19 104 LYS A N 1
ATOM 881 C CA . LYS A 1 104 ? 14.866 -2.426 -18.922 1.00 56.19 104 LYS A CA 1
ATOM 882 C C . LYS A 1 104 ? 15.403 -2.353 -17.505 1.00 56.19 104 LYS A C 1
ATOM 884 O O . LYS A 1 104 ? 16.402 -1.675 -17.266 1.00 56.19 104 LYS A O 1
ATOM 889 N N . VAL A 1 105 ? 14.781 -3.079 -16.580 1.00 58.66 105 VAL A N 1
ATOM 890 C CA . VAL A 1 105 ? 15.365 -3.270 -15.254 1.00 58.66 105 VAL A CA 1
ATOM 891 C C . VAL A 1 105 ? 16.733 -3.927 -15.438 1.00 58.66 105 VAL A C 1
ATOM 893 O O . VAL A 1 105 ? 16.838 -5.053 -15.925 1.00 58.66 105 VAL A O 1
ATOM 896 N N . ILE A 1 106 ? 17.797 -3.187 -15.123 1.00 59.53 106 ILE A N 1
ATOM 897 C CA . ILE A 1 106 ? 19.165 -3.662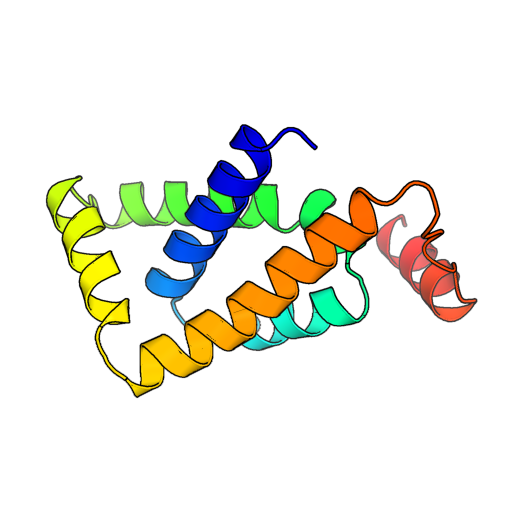 -15.310 1.00 59.53 106 ILE A CA 1
ATOM 898 C C . ILE A 1 106 ? 19.405 -4.756 -14.273 1.00 59.53 106 ILE A C 1
ATOM 900 O O . ILE A 1 106 ? 19.484 -4.487 -13.074 1.00 59.53 106 ILE A O 1
ATOM 904 N N . ASN A 1 107 ? 19.530 -5.998 -14.735 1.00 57.38 107 ASN A N 1
ATOM 905 C CA . ASN A 1 107 ? 20.021 -7.086 -13.902 1.00 57.38 107 ASN A CA 1
ATOM 906 C C . ASN A 1 107 ? 21.491 -6.819 -13.587 1.00 57.38 107 ASN A C 1
ATOM 908 O O . ASN A 1 107 ? 22.384 -7.029 -14.407 1.00 57.38 107 ASN A O 1
ATOM 912 N N . THR A 1 108 ? 21.735 -6.271 -12.401 1.00 72.44 108 THR A N 1
ATOM 913 C CA . THR A 1 108 ? 23.086 -6.166 -11.865 1.00 72.44 108 THR A CA 1
ATOM 914 C C . THR A 1 108 ? 23.567 -7.555 -11.437 1.00 72.44 108 THR A C 1
ATOM 916 O O . THR A 1 108 ? 22.745 -8.398 -11.065 1.00 72.44 108 THR A O 1
ATOM 919 N N . PRO A 1 109 ? 24.890 -7.799 -11.383 1.00 73.44 109 PRO A N 1
ATOM 920 C CA . PRO A 1 109 ? 25.427 -9.048 -10.839 1.00 73.44 109 PRO A CA 1
ATOM 921 C C . PRO A 1 109 ? 24.905 -9.371 -9.428 1.00 73.44 109 PRO A C 1
ATOM 923 O O . PRO A 1 109 ? 24.722 -10.535 -9.082 1.00 73.44 109 PRO A O 1
ATOM 926 N N . LEU A 1 110 ? 24.619 -8.338 -8.625 1.00 74.06 110 LEU A N 1
ATOM 927 C CA . LEU A 1 110 ? 23.998 -8.478 -7.309 1.00 74.06 110 LEU A CA 1
ATOM 928 C C . LEU A 1 110 ? 22.545 -8.964 -7.408 1.00 74.06 110 LEU A C 1
ATOM 930 O O . LEU A 1 110 ? 22.157 -9.871 -6.677 1.00 74.06 110 LEU A O 1
ATOM 934 N N . LYS A 1 111 ? 21.748 -8.398 -8.321 1.00 68.50 111 LYS A N 1
ATOM 935 C CA . LYS A 1 111 ? 20.358 -8.814 -8.545 1.00 68.50 111 LYS A CA 1
ATOM 936 C C . LYS A 1 111 ? 20.274 -10.263 -9.034 1.00 68.50 111 LYS A C 1
ATOM 938 O O . LYS A 1 111 ? 19.464 -11.032 -8.523 1.00 68.50 111 LYS A O 1
ATOM 943 N N . ASP A 1 112 ? 21.160 -10.664 -9.942 1.00 75.75 112 ASP A N 1
ATOM 944 C CA . ASP A 1 112 ? 21.243 -12.052 -10.411 1.00 75.75 112 ASP A CA 1
ATOM 945 C C . ASP A 1 112 ? 21.627 -13.021 -9.287 1.00 75.75 112 ASP A C 1
ATOM 947 O O . ASP A 1 112 ? 21.088 -14.125 -9.196 1.00 75.75 112 ASP A O 1
ATOM 951 N N . TYR A 1 113 ? 22.542 -12.610 -8.407 1.00 76.12 113 TYR A N 1
ATOM 952 C CA . TYR A 1 113 ? 22.915 -13.391 -7.232 1.00 76.12 113 TYR A CA 1
ATOM 953 C C . TYR A 1 113 ? 21.740 -13.560 -6.256 1.00 76.12 113 TYR A C 1
ATOM 955 O O . TYR A 1 113 ? 21.453 -14.680 -5.838 1.00 76.12 113 TYR A O 1
ATOM 963 N N . LEU A 1 114 ? 21.013 -12.481 -5.948 1.00 71.25 114 LEU A N 1
ATOM 964 C CA . LEU A 1 114 ? 19.833 -12.531 -5.078 1.00 71.25 114 LEU A CA 1
ATOM 965 C C . LEU A 1 114 ? 18.721 -13.412 -5.668 1.00 71.25 114 LEU A C 1
ATOM 967 O O . LEU A 1 114 ? 18.156 -14.241 -4.960 1.00 71.25 114 LEU A O 1
ATOM 971 N N . ASN A 1 115 ? 18.466 -13.312 -6.974 1.00 73.56 115 ASN A N 1
ATOM 972 C CA . ASN A 1 115 ? 17.476 -14.149 -7.655 1.00 73.56 115 ASN A CA 1
ATOM 973 C C . ASN A 1 115 ? 17.835 -15.642 -7.624 1.00 73.56 115 ASN A C 1
ATOM 975 O O . ASN A 1 115 ? 16.939 -16.480 -7.540 1.00 73.56 115 ASN A O 1
ATOM 979 N N . LYS A 1 116 ? 19.125 -15.997 -7.676 1.00 81.31 116 LYS A N 1
ATOM 980 C CA . LYS A 1 116 ? 19.564 -17.393 -7.515 1.00 81.31 116 LYS A CA 1
ATOM 981 C C . LYS A 1 116 ? 19.306 -17.922 -6.110 1.00 81.31 116 LYS A C 1
ATOM 983 O O . LYS A 1 116 ? 18.945 -19.080 -5.976 1.00 81.31 116 LYS A O 1
ATOM 988 N N . LEU A 1 117 ? 19.487 -17.089 -5.087 1.00 73.38 117 LEU A N 1
ATOM 989 C CA . LEU A 1 117 ? 19.268 -17.484 -3.695 1.00 73.38 117 LEU A CA 1
ATOM 990 C C . LEU A 1 117 ? 17.785 -17.673 -3.357 1.00 73.38 117 LEU A C 1
ATOM 992 O O . LEU A 1 117 ? 17.460 -18.548 -2.566 1.00 73.38 117 LEU A O 1
ATOM 996 N N . ILE A 1 118 ? 16.900 -16.862 -3.943 1.00 72.25 118 ILE A N 1
ATOM 997 C CA . ILE A 1 118 ? 15.450 -16.924 -3.689 1.00 72.25 118 ILE A CA 1
ATOM 998 C C . ILE A 1 118 ? 14.791 -18.117 -4.407 1.00 72.25 118 ILE A C 1
ATOM 1000 O O . ILE A 1 118 ? 13.798 -18.644 -3.919 1.00 72.25 118 ILE A O 1
ATOM 1004 N N . ASN A 1 119 ? 15.335 -18.548 -5.551 1.00 64.44 119 ASN A N 1
ATOM 1005 C CA . ASN A 1 119 ? 14.795 -19.649 -6.364 1.00 64.44 119 ASN A CA 1
ATOM 1006 C C . ASN A 1 119 ? 15.478 -21.014 -6.115 1.00 64.44 119 ASN A C 1
ATOM 1008 O O . ASN A 1 119 ? 15.341 -21.917 -6.944 1.00 64.44 119 ASN A O 1
ATOM 1012 N N . MET A 1 120 ? 16.244 -21.151 -5.027 1.00 50.72 120 MET A N 1
ATOM 1013 C CA . MET A 1 120 ? 16.745 -22.441 -4.523 1.00 50.72 120 MET A CA 1
ATOM 1014 C C . MET A 1 120 ? 15.723 -23.088 -3.593 1.00 50.72 120 MET A C 1
ATOM 1016 O O . MET A 1 120 ? 15.595 -24.329 -3.671 1.00 50.72 120 MET A O 1
#